Protein AF-A0A7S1YZ79-F1 (afdb_monomer_lite)

InterPro domains:
  IPR017978 GPCR family 3, C-terminal [PF00003] (19-121)

Structure (mmCIF, N/CA/C/O backbone):
data_AF-A0A7S1YZ79-F1
#
_entry.id   AF-A0A7S1YZ79-F1
#
loop_
_atom_site.group_PDB
_atom_site.id
_atom_site.type_symbol
_atom_site.label_atom_id
_atom_site.label_alt_id
_atom_site.label_comp_id
_atom_site.label_asym_id
_atom_site.label_entity_id
_atom_site.label_seq_id
_atom_site.pdbx_PDB_ins_code
_atom_site.Cartn_x
_atom_site.Cartn_y
_atom_site.Cartn_z
_atom_site.occupancy
_atom_site.B_iso_or_equiv
_atom_site.auth_seq_id
_atom_site.auth_comp_id
_atom_site.auth_asym_id
_atom_site.auth_atom_id
_atom_site.pdbx_PDB_model_num
ATOM 1 N N . PRO A 1 1 ? 21.426 -10.813 -6.434 1.00 71.94 1 PRO A N 1
ATOM 2 C CA . PRO A 1 1 ? 21.503 -9.442 -5.866 1.00 71.94 1 PRO A CA 1
ATOM 3 C C . PRO A 1 1 ? 20.910 -8.446 -6.867 1.00 71.94 1 PRO A C 1
ATOM 5 O O . PRO A 1 1 ? 21.075 -8.655 -8.068 1.00 71.94 1 PRO A O 1
ATOM 8 N N . LEU A 1 2 ? 20.208 -7.412 -6.395 1.00 80.56 2 LEU A N 1
ATOM 9 C CA . LEU A 1 2 ? 19.735 -6.322 -7.253 1.00 80.56 2 LEU A CA 1
ATOM 10 C C . LEU A 1 2 ? 20.949 -5.501 -7.705 1.00 80.56 2 LEU A C 1
ATOM 12 O O . LEU A 1 2 ? 21.778 -5.133 -6.874 1.00 80.56 2 LEU A O 1
ATOM 16 N N . ARG A 1 3 ? 21.083 -5.257 -9.010 1.00 85.69 3 ARG A N 1
ATOM 17 C CA . ARG A 1 3 ? 22.146 -4.415 -9.571 1.00 85.69 3 ARG A CA 1
ATOM 18 C C . ARG A 1 3 ? 21.520 -3.204 -10.243 1.00 85.69 3 ARG A C 1
ATOM 20 O O . ARG A 1 3 ? 20.495 -3.330 -10.912 1.00 85.69 3 ARG A O 1
ATOM 27 N N . TYR A 1 4 ? 22.139 -2.043 -10.056 1.00 86.56 4 TYR A N 1
ATOM 28 C CA . TYR A 1 4 ? 21.768 -0.844 -10.796 1.00 86.56 4 TYR A CA 1
ATOM 29 C C . TYR A 1 4 ? 22.039 -1.071 -12.290 1.00 86.56 4 TYR A C 1
ATOM 31 O O . TYR A 1 4 ? 23.155 -1.422 -12.674 1.00 86.56 4 TYR A O 1
ATOM 39 N N . LYS A 1 5 ? 21.011 -0.896 -13.118 1.00 86.62 5 LYS A N 1
ATOM 40 C CA . LYS A 1 5 ? 21.067 -0.925 -14.579 1.00 86.62 5 LYS A CA 1
ATOM 41 C C . LYS A 1 5 ? 20.407 0.344 -15.110 1.00 86.62 5 LYS A C 1
ATOM 43 O O . LYS A 1 5 ? 19.298 0.694 -14.707 1.00 86.62 5 LYS A O 1
ATOM 48 N N . ARG A 1 6 ? 21.099 1.036 -16.013 1.00 85.12 6 ARG A N 1
ATOM 49 C CA . ARG A 1 6 ? 20.554 2.186 -16.737 1.00 85.12 6 ARG A CA 1
ATOM 50 C C . ARG A 1 6 ? 19.817 1.680 -17.974 1.00 85.12 6 ARG A C 1
ATOM 52 O O . ARG A 1 6 ? 20.385 0.904 -18.739 1.00 85.12 6 ARG A O 1
ATOM 59 N N . VAL A 1 7 ? 18.574 2.109 -18.150 1.00 85.12 7 VAL A N 1
ATOM 60 C CA . VAL A 1 7 ? 17.737 1.795 -19.311 1.00 85.12 7 VAL A CA 1
ATOM 61 C C . VAL A 1 7 ? 17.461 3.099 -20.046 1.00 85.12 7 VAL A C 1
ATOM 63 O O . VAL A 1 7 ? 17.002 4.065 -19.440 1.00 85.12 7 VAL A O 1
ATOM 66 N N . TYR A 1 8 ? 17.792 3.147 -21.332 1.00 84.50 8 TYR A N 1
ATOM 67 C CA . TYR A 1 8 ? 17.545 4.311 -22.179 1.00 84.50 8 TYR A CA 1
ATOM 68 C C . TYR A 1 8 ? 16.116 4.254 -22.719 1.00 84.50 8 TYR A C 1
ATOM 70 O O . TYR A 1 8 ? 15.673 3.193 -23.163 1.00 84.50 8 TYR A O 1
ATOM 78 N N . LEU A 1 9 ? 15.388 5.368 -22.637 1.00 82.06 9 LEU A N 1
ATOM 79 C CA . LEU A 1 9 ? 14.045 5.470 -23.206 1.00 82.06 9 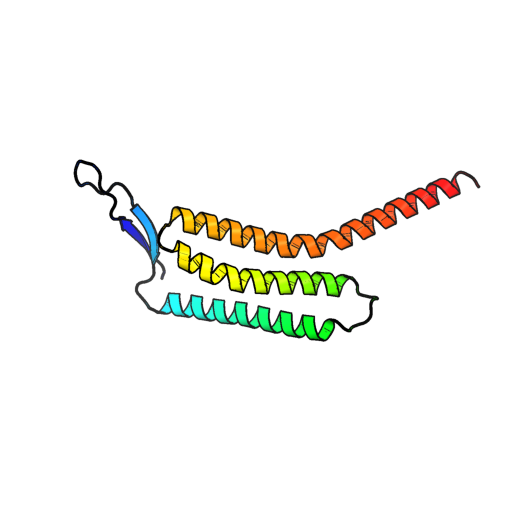LEU A CA 1
ATOM 80 C C . LEU A 1 9 ? 14.149 5.727 -24.712 1.00 82.06 9 LEU A C 1
ATOM 82 O O . LEU A 1 9 ? 15.144 6.264 -25.196 1.00 82.06 9 LEU A O 1
ATOM 86 N N . SER A 1 10 ? 13.108 5.364 -25.460 1.00 78.19 10 SER A N 1
ATOM 87 C CA . SER A 1 10 ? 12.997 5.609 -26.903 1.00 78.19 10 SER A CA 1
ATOM 88 C C . SER A 1 10 ? 12.650 7.073 -27.216 1.00 78.19 10 SER A C 1
ATOM 90 O O . SER A 1 10 ? 11.725 7.343 -27.977 1.00 78.19 10 SER A O 1
ATOM 92 N N . SER A 1 11 ? 13.354 8.007 -26.579 1.00 78.06 11 SER A N 1
ATOM 93 C CA . SER A 1 11 ? 13.241 9.447 -26.798 1.00 78.06 11 SER A CA 1
ATOM 94 C C . SER A 1 11 ? 14.539 9.925 -27.443 1.00 78.06 11 SER A C 1
ATOM 96 O O . SER A 1 11 ? 15.619 9.778 -26.858 1.00 78.06 11 SER A O 1
ATOM 98 N N . PHE A 1 12 ? 14.431 10.424 -28.674 1.00 85.44 12 PHE A N 1
ATOM 99 C CA . PHE A 1 12 ? 15.554 10.852 -29.504 1.00 85.44 12 PHE A CA 1
ATOM 100 C C . PHE A 1 12 ? 15.452 12.351 -29.796 1.00 85.44 12 PHE A C 1
ATOM 102 O O . PHE A 1 12 ? 14.351 12.867 -29.988 1.00 85.44 12 PHE A O 1
ATOM 109 N N . ASP A 1 13 ? 16.588 13.046 -29.821 1.00 86.88 13 ASP A N 1
ATOM 110 C CA . ASP A 1 13 ? 16.652 14.425 -30.314 1.00 86.88 13 ASP A CA 1
ATOM 111 C C . ASP A 1 13 ? 16.648 14.494 -31.853 1.00 86.88 13 ASP A C 1
ATOM 113 O O . ASP A 1 13 ? 16.681 13.477 -32.546 1.00 86.88 13 ASP A O 1
ATOM 117 N N . GLU A 1 14 ? 16.650 15.716 -32.396 1.00 88.50 14 GLU A N 1
ATOM 118 C CA . GLU A 1 14 ? 16.759 15.991 -33.840 1.00 88.50 14 GLU A CA 1
ATOM 119 C C . GLU A 1 14 ? 18.033 15.407 -34.488 1.00 88.50 14 GLU A C 1
ATOM 121 O O . GLU A 1 14 ? 18.129 15.339 -35.711 1.00 88.50 14 GLU A O 1
ATOM 126 N N . PHE A 1 15 ? 19.005 14.970 -33.682 1.00 88.94 15 PHE A N 1
ATOM 127 C CA . PHE A 1 15 ? 20.269 14.374 -34.109 1.00 88.94 15 PHE A CA 1
ATOM 128 C C . PHE A 1 15 ? 20.323 12.853 -33.858 1.00 88.94 15 PHE A C 1
ATOM 130 O O . PHE A 1 15 ? 21.414 12.283 -33.853 1.00 88.94 15 PHE A O 1
ATOM 137 N N . GLU A 1 16 ? 19.176 12.200 -33.625 1.00 83.81 16 GLU A N 1
ATOM 138 C CA . GLU A 1 16 ? 19.036 10.760 -33.333 1.00 83.81 16 GLU A CA 1
ATOM 139 C C . GLU A 1 16 ? 19.808 10.271 -32.090 1.00 83.81 16 GLU A C 1
ATOM 141 O O . GLU A 1 16 ? 20.122 9.086 -31.941 1.00 83.81 16 GLU A O 1
ATOM 146 N N . ARG A 1 17 ? 20.100 11.158 -31.137 1.00 82.69 17 ARG A N 1
ATOM 147 C CA . ARG A 1 17 ? 20.754 10.804 -29.871 1.00 82.69 17 ARG A CA 1
ATOM 148 C C . ARG A 1 17 ? 19.711 10.569 -28.790 1.00 82.69 17 ARG A C 1
ATOM 150 O O . ARG A 1 17 ? 18.721 11.287 -28.692 1.00 82.69 17 ARG A O 1
ATOM 157 N N . GLN A 1 18 ? 19.963 9.586 -27.932 1.00 81.62 18 GLN A N 1
ATOM 158 C CA . GLN A 1 18 ? 19.090 9.289 -26.797 1.00 81.62 18 GLN A CA 1
ATOM 159 C C . GLN A 1 18 ? 19.190 10.392 -25.738 1.00 81.62 18 GLN A C 1
ATOM 161 O O . GLN A 1 18 ? 20.262 10.610 -25.170 1.00 81.62 18 GLN A O 1
ATOM 166 N N . VAL A 1 19 ? 18.075 11.066 -25.455 1.00 85.12 19 VAL A N 1
ATOM 167 C CA . VAL A 1 19 ? 18.023 12.190 -24.501 1.00 85.12 19 VAL A CA 1
ATOM 168 C C . VAL A 1 19 ? 17.617 11.774 -23.090 1.00 85.12 19 VAL A C 1
ATOM 170 O O . VAL A 1 19 ? 17.967 12.449 -22.122 1.00 85.12 19 VAL A O 1
ATOM 173 N N . GLU A 1 20 ? 16.927 10.641 -22.945 1.00 82.31 20 GLU A N 1
ATOM 174 C CA . GLU A 1 20 ? 16.373 10.203 -21.665 1.00 82.31 20 GLU A CA 1
ATOM 175 C C . GLU A 1 20 ? 16.864 8.814 -21.257 1.00 82.31 20 GLU A C 1
ATOM 177 O O . GLU A 1 20 ? 16.912 7.860 -22.038 1.00 82.31 20 GLU A O 1
ATOM 182 N N . SER A 1 21 ? 17.216 8.688 -19.978 1.00 85.81 21 SER A N 1
ATOM 183 C CA . SER A 1 21 ? 17.592 7.414 -19.371 1.00 85.81 21 SER A CA 1
ATOM 184 C C . SER A 1 21 ? 17.057 7.325 -17.949 1.00 85.81 21 SER A C 1
ATOM 186 O O . SER A 1 21 ? 17.105 8.298 -17.198 1.00 85.81 21 SER A O 1
ATOM 188 N N . ILE A 1 22 ? 16.589 6.141 -17.566 1.00 86.00 22 ILE A N 1
ATOM 189 C CA . ILE A 1 22 ? 16.150 5.831 -16.206 1.00 86.00 22 ILE A CA 1
ATOM 190 C C . ILE A 1 22 ? 17.110 4.846 -15.546 1.00 86.00 22 ILE A C 1
ATOM 192 O O . ILE A 1 22 ? 17.704 3.980 -16.189 1.00 86.00 22 ILE A O 1
ATOM 196 N N . GLY A 1 23 ? 17.272 4.984 -14.233 1.00 86.38 23 GLY A N 1
ATOM 197 C CA . GLY A 1 23 ? 18.024 4.045 -13.409 1.00 86.38 23 GLY A CA 1
ATOM 198 C C . GLY A 1 23 ? 17.087 3.059 -12.723 1.00 86.38 23 GLY A C 1
ATOM 199 O O . GLY A 1 23 ? 16.199 3.476 -11.985 1.00 86.38 23 GLY A O 1
ATOM 200 N N . LEU A 1 24 ? 17.293 1.761 -12.933 1.00 85.81 24 LEU A N 1
ATOM 201 C CA . LEU A 1 24 ? 16.494 0.699 -12.326 1.00 85.81 24 LEU A CA 1
ATOM 202 C C . LEU A 1 24 ? 17.397 -0.268 -11.559 1.00 85.81 24 LEU A C 1
ATOM 204 O O . LEU A 1 24 ? 18.463 -0.657 -12.028 1.00 85.81 24 LEU A O 1
ATOM 208 N N . CYS A 1 25 ? 16.958 -0.704 -10.381 1.00 86.19 25 CYS A N 1
ATOM 209 C CA . CYS A 1 25 ? 17.591 -1.813 -9.673 1.00 86.19 25 CYS A CA 1
ATOM 210 C C . CYS A 1 25 ? 16.910 -3.111 -10.103 1.00 86.19 25 CYS A C 1
ATOM 212 O O . CYS A 1 25 ? 15.807 -3.411 -9.651 1.00 86.19 25 CYS A O 1
ATOM 214 N N . GLN A 1 26 ? 17.556 -3.879 -10.980 1.00 81.69 26 GLN A N 1
ATOM 215 C CA . GLN A 1 26 ? 16.986 -5.102 -11.542 1.00 81.69 26 GLN A CA 1
ATOM 216 C C . GLN A 1 26 ? 17.855 -6.312 -11.184 1.00 81.69 26 GLN A C 1
ATOM 218 O O . GLN A 1 26 ? 19.083 -6.231 -11.107 1.00 81.69 26 GLN A O 1
ATOM 223 N N . GLY A 1 27 ? 17.204 -7.437 -10.899 1.00 79.12 27 GLY A N 1
ATOM 224 C CA . GLY A 1 27 ? 17.857 -8.730 -10.733 1.00 79.12 27 GLY A CA 1
ATOM 225 C C . GLY A 1 27 ? 17.563 -9.596 -11.949 1.00 79.12 27 GLY A C 1
ATOM 226 O O . GLY A 1 27 ? 16.426 -9.627 -12.409 1.00 79.12 27 GLY A O 1
ATOM 227 N N . ASP A 1 28 ? 18.576 -10.296 -12.452 1.00 77.69 28 ASP A N 1
ATOM 228 C CA . ASP A 1 28 ? 18.446 -11.136 -13.652 1.00 77.69 28 ASP A CA 1
ATOM 229 C C . ASP A 1 28 ? 17.698 -12.456 -13.386 1.00 77.69 28 ASP A C 1
ATOM 231 O O . ASP A 1 28 ? 17.306 -13.156 -14.314 1.00 77.69 28 ASP A O 1
ATOM 235 N N . SER A 1 29 ? 17.462 -12.797 -12.116 1.00 82.25 29 SER A N 1
ATOM 236 C CA . SER A 1 29 ? 16.749 -14.008 -11.710 1.00 82.25 29 SER A CA 1
ATOM 237 C C . SER A 1 29 ? 15.264 -13.756 -11.428 1.00 82.25 29 SER A C 1
ATOM 239 O O . SER A 1 29 ? 14.835 -12.639 -11.155 1.00 82.25 29 SER A O 1
ATOM 241 N N . TRP A 1 30 ? 14.460 -14.823 -11.443 1.00 84.25 30 TRP A N 1
ATOM 242 C CA . TRP A 1 30 ? 13.046 -14.812 -11.034 1.00 84.25 30 TRP A CA 1
ATOM 243 C C . TRP A 1 30 ? 12.857 -14.641 -9.515 1.00 84.25 30 TRP A C 1
ATOM 245 O O . TRP A 1 30 ? 11.785 -14.254 -9.052 1.00 84.25 30 TRP A O 1
ATOM 255 N N . VAL A 1 31 ? 13.921 -14.871 -8.741 1.00 86.56 31 VAL A N 1
ATOM 256 C CA . VAL A 1 31 ? 13.934 -14.843 -7.273 1.00 86.56 31 VAL A CA 1
ATOM 257 C C . VAL A 1 31 ? 13.405 -13.523 -6.683 1.00 86.56 31 VAL A C 1
ATOM 259 O O . VAL A 1 31 ? 12.523 -13.589 -5.830 1.00 86.56 31 VAL A O 1
ATOM 262 N N . PRO A 1 32 ? 13.829 -12.319 -7.123 1.00 85.31 32 PRO A N 1
ATOM 263 C CA . PRO A 1 32 ? 13.321 -11.060 -6.577 1.00 85.31 32 PRO A CA 1
ATOM 264 C C . PRO A 1 32 ? 11.816 -10.886 -6.805 1.00 85.31 32 PRO A C 1
ATOM 266 O O . PRO A 1 32 ? 11.128 -10.352 -5.940 1.00 85.31 32 PRO A O 1
ATOM 269 N N . ARG A 1 33 ? 11.287 -11.371 -7.938 1.00 86.12 33 ARG A N 1
ATOM 270 C CA . ARG A 1 33 ? 9.844 -11.318 -8.223 1.00 86.12 33 ARG A CA 1
ATOM 271 C C . ARG A 1 33 ? 9.067 -12.231 -7.280 1.00 86.12 33 ARG A C 1
ATOM 273 O O . ARG A 1 33 ? 8.024 -11.826 -6.783 1.00 86.12 33 ARG A O 1
ATOM 280 N N . LEU A 1 34 ? 9.602 -13.418 -6.987 1.00 90.81 34 LEU A N 1
ATOM 281 C CA . LEU A 1 34 ? 9.012 -14.342 -6.020 1.00 90.81 34 LEU A CA 1
ATOM 282 C C . LEU A 1 34 ? 8.963 -13.738 -4.610 1.00 90.81 34 LEU A C 1
ATOM 284 O O . LEU A 1 34 ? 7.933 -13.807 -3.950 1.00 90.81 34 LEU A O 1
ATOM 2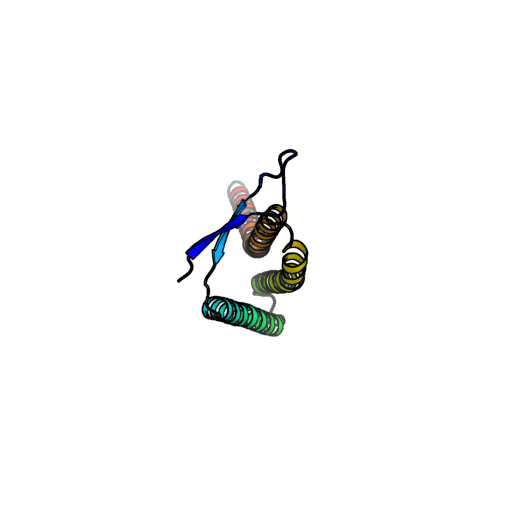88 N N . PHE A 1 35 ? 10.053 -13.106 -4.163 1.00 89.88 35 PHE A N 1
ATOM 289 C CA . PHE A 1 35 ? 10.097 -12.429 -2.864 1.00 89.88 35 PHE A CA 1
ATOM 290 C C . PHE A 1 35 ? 9.058 -11.310 -2.766 1.00 89.88 35 PHE A C 1
ATOM 292 O O . PHE A 1 35 ? 8.339 -11.233 -1.773 1.00 89.88 35 PHE A O 1
ATOM 299 N N . VAL A 1 36 ? 8.940 -10.475 -3.803 1.00 89.44 36 VAL A N 1
ATOM 300 C CA . VAL A 1 36 ? 7.914 -9.422 -3.853 1.00 89.44 36 VAL A CA 1
ATOM 301 C C . VAL A 1 36 ? 6.508 -10.025 -3.839 1.00 89.44 36 VAL A C 1
ATOM 303 O O . VAL A 1 36 ? 5.655 -9.534 -3.107 1.00 89.44 36 VAL A O 1
ATOM 306 N N . ALA A 1 37 ? 6.270 -11.108 -4.583 1.00 91.81 37 ALA A N 1
ATOM 307 C CA . ALA A 1 37 ? 4.978 -11.790 -4.603 1.00 91.81 37 ALA A CA 1
ATOM 308 C C . ALA A 1 37 ? 4.610 -12.396 -3.236 1.00 91.81 37 ALA A C 1
ATOM 310 O O . ALA A 1 37 ? 3.474 -12.251 -2.796 1.00 91.81 37 ALA A O 1
ATOM 311 N N . LEU A 1 38 ? 5.563 -13.021 -2.537 1.00 94.75 38 LEU A N 1
ATOM 312 C CA . LEU A 1 38 ? 5.353 -13.568 -1.193 1.00 94.75 38 LEU A CA 1
ATOM 313 C C . LEU A 1 38 ? 5.091 -12.467 -0.161 1.00 94.75 38 LEU A C 1
ATOM 315 O O . LEU A 1 38 ? 4.165 -12.586 0.637 1.00 94.75 38 LEU A O 1
ATOM 319 N N . LEU A 1 39 ? 5.865 -11.379 -0.197 1.00 93.19 39 LEU A N 1
ATOM 320 C CA . LEU A 1 39 ? 5.643 -10.225 0.676 1.00 93.19 39 LEU A CA 1
ATOM 321 C C . LEU A 1 39 ? 4.268 -9.600 0.438 1.00 93.19 39 LEU A C 1
ATOM 323 O O . LEU A 1 39 ? 3.556 -9.309 1.397 1.00 93.19 39 LEU A O 1
ATOM 327 N N . ALA A 1 40 ? 3.876 -9.444 -0.828 1.00 91.00 40 ALA A N 1
ATOM 328 C CA . ALA A 1 40 ? 2.544 -8.982 -1.180 1.00 91.00 40 ALA A CA 1
ATOM 329 C C . ALA A 1 40 ? 1.477 -9.945 -0.642 1.00 91.00 40 ALA A C 1
ATOM 331 O O . ALA A 1 40 ? 0.563 -9.501 0.039 1.00 91.00 40 ALA A O 1
ATOM 332 N N . ALA A 1 41 ? 1.618 -11.256 -0.851 1.00 94.12 41 ALA A N 1
ATOM 333 C CA . ALA A 1 41 ? 0.661 -12.244 -0.354 1.00 94.12 41 ALA A CA 1
ATOM 334 C C . ALA A 1 41 ? 0.487 -12.183 1.173 1.00 94.12 41 ALA A C 1
ATOM 336 O O . ALA A 1 41 ? -0.640 -12.234 1.661 1.00 94.12 41 ALA A O 1
ATOM 337 N N . ILE A 1 42 ? 1.578 -12.013 1.926 1.00 95.62 42 ILE A N 1
ATOM 338 C CA . ILE A 1 42 ? 1.530 -11.864 3.387 1.00 95.62 42 ILE A CA 1
ATOM 339 C C . ILE A 1 42 ? 0.827 -10.560 3.783 1.00 95.62 42 ILE A C 1
ATOM 341 O O . ILE A 1 42 ? -0.024 -10.581 4.668 1.00 95.62 42 ILE A O 1
ATOM 345 N N . ALA A 1 43 ? 1.146 -9.440 3.128 1.00 91.50 43 ALA A N 1
ATOM 346 C CA . ALA A 1 43 ? 0.533 -8.143 3.419 1.00 91.50 43 ALA A CA 1
ATOM 347 C C . ALA A 1 43 ? -0.970 -8.112 3.088 1.00 91.50 43 ALA A C 1
ATOM 349 O O . ALA A 1 43 ? -1.770 -7.593 3.861 1.00 91.50 43 ALA A O 1
ATOM 350 N N . VAL A 1 44 ? -1.372 -8.708 1.963 1.00 90.81 44 VAL A N 1
ATOM 351 C CA . VAL A 1 44 ? -2.787 -8.844 1.594 1.00 90.81 44 VAL A CA 1
ATOM 352 C C . VAL A 1 44 ? -3.498 -9.791 2.557 1.00 90.81 44 VAL A C 1
ATOM 354 O O . VAL A 1 44 ? -4.582 -9.480 3.046 1.00 90.81 44 VAL A O 1
ATOM 357 N N . GLY A 1 45 ? -2.881 -10.932 2.868 1.00 93.88 45 GLY A N 1
ATOM 358 C CA . GLY A 1 45 ? -3.439 -11.913 3.793 1.00 93.88 45 GLY A CA 1
ATOM 359 C C . GLY A 1 45 ? -3.675 -11.327 5.184 1.00 93.88 45 GLY A C 1
ATOM 360 O O . GLY A 1 45 ? -4.759 -11.498 5.743 1.00 93.88 45 GLY A O 1
ATOM 361 N N . SER A 1 46 ? -2.708 -10.582 5.724 1.00 92.81 46 SER A N 1
ATOM 362 C CA . SER A 1 46 ? -2.854 -9.927 7.026 1.00 92.81 46 SER A CA 1
ATOM 363 C C . SER A 1 46 ? -3.959 -8.870 7.014 1.00 92.81 46 SER A C 1
ATOM 365 O O . SER A 1 46 ? -4.750 -8.815 7.956 1.00 92.81 46 SER A O 1
ATOM 367 N N . LEU A 1 47 ? -4.086 -8.097 5.932 1.00 90.50 47 LEU A N 1
ATOM 368 C CA . LEU A 1 47 ? -5.137 -7.093 5.786 1.00 90.50 47 LEU A CA 1
ATOM 369 C C . LEU A 1 47 ? -6.538 -7.719 5.713 1.00 90.50 47 LEU A C 1
ATOM 371 O O . LEU A 1 47 ? -7.473 -7.217 6.339 1.00 90.50 47 LEU A O 1
ATOM 375 N N . VAL A 1 48 ? -6.694 -8.835 4.995 1.00 92.50 48 VAL A N 1
ATOM 376 C CA . VAL A 1 48 ? -7.965 -9.574 4.924 1.00 92.50 48 VAL A CA 1
ATOM 377 C C . VAL A 1 48 ? -8.331 -10.148 6.291 1.00 92.50 48 VAL A C 1
ATOM 379 O O . VAL A 1 48 ? -9.465 -9.988 6.739 1.00 92.50 48 VAL A O 1
ATOM 382 N N . ILE A 1 49 ? -7.372 -10.762 6.990 1.00 93.19 49 ILE A N 1
ATOM 383 C CA . ILE A 1 49 ? -7.594 -11.285 8.344 1.00 93.19 49 ILE A CA 1
ATOM 384 C C . ILE A 1 49 ? -7.999 -10.152 9.296 1.00 93.19 49 ILE A C 1
ATOM 386 O O . ILE A 1 49 ? -8.953 -10.317 10.057 1.00 93.19 49 ILE A O 1
ATOM 390 N N . ALA A 1 50 ? -7.332 -8.996 9.226 1.00 89.81 50 ALA A N 1
ATOM 391 C CA . ALA A 1 50 ? -7.668 -7.824 10.030 1.00 89.81 50 ALA A CA 1
ATOM 392 C C . ALA A 1 50 ? -9.097 -7.332 9.754 1.00 89.81 50 ALA A C 1
ATOM 394 O O . ALA A 1 50 ? -9.845 -7.078 10.694 1.00 89.81 50 ALA A O 1
ATOM 395 N N . ASN A 1 51 ? -9.518 -7.279 8.487 1.00 88.75 51 ASN A N 1
ATOM 396 C CA . ASN A 1 51 ? -10.889 -6.919 8.116 1.00 88.75 51 ASN A CA 1
ATOM 397 C C . ASN A 1 51 ? -11.921 -7.924 8.650 1.00 88.75 51 ASN A C 1
ATOM 399 O O . ASN A 1 51 ? -12.961 -7.523 9.168 1.00 88.75 51 ASN A O 1
ATOM 403 N N . VAL A 1 52 ? -11.633 -9.229 8.585 1.00 90.19 52 VAL A N 1
ATOM 404 C CA . VAL A 1 52 ? -12.517 -10.271 9.136 1.00 90.19 52 VAL A CA 1
ATOM 405 C C . VAL A 1 52 ? -12.647 -10.138 10.653 1.00 90.19 52 VAL A C 1
ATOM 407 O O . VAL A 1 52 ? -13.751 -10.254 11.188 1.00 90.19 52 VAL A O 1
ATOM 410 N N . GLN A 1 53 ? -11.542 -9.889 11.358 1.00 88.50 53 GLN A N 1
ATOM 411 C CA . GLN A 1 53 ? -11.562 -9.663 12.805 1.00 88.50 53 GLN A CA 1
ATOM 412 C C . GLN A 1 53 ? -12.336 -8.390 13.156 1.00 88.50 53 GLN A C 1
ATOM 414 O O . GLN A 1 53 ? -13.195 -8.423 14.036 1.00 88.50 53 GLN A O 1
ATOM 419 N N . ALA A 1 54 ? -12.107 -7.304 12.416 1.00 85.25 54 ALA A N 1
ATOM 420 C CA . ALA A 1 54 ? -12.807 -6.042 12.608 1.00 85.25 54 ALA A CA 1
ATOM 421 C C . ALA A 1 54 ? -14.318 -6.174 12.329 1.00 85.25 54 ALA A C 1
ATOM 423 O O . ALA A 1 54 ? -15.130 -5.614 13.061 1.00 85.25 54 ALA A O 1
ATOM 424 N N . TYR A 1 55 ? -14.720 -6.979 11.337 1.00 83.81 55 TYR A N 1
ATOM 425 C CA . TYR A 1 55 ? -16.130 -7.268 11.062 1.00 83.81 55 TYR A CA 1
ATOM 426 C C . TYR A 1 55 ? -16.791 -8.072 12.190 1.00 83.81 55 TYR A C 1
ATOM 428 O O . TYR A 1 55 ? -17.896 -7.743 12.616 1.00 83.81 55 TYR A O 1
ATOM 436 N N . LYS A 1 56 ? -16.112 -9.098 12.721 1.00 85.00 56 LYS A N 1
ATOM 437 C CA . LYS A 1 56 ? -16.613 -9.876 13.869 1.00 85.00 56 LYS A CA 1
ATOM 438 C C . LYS A 1 56 ? -16.723 -9.028 15.139 1.00 85.00 56 LYS A C 1
ATOM 440 O O . LYS A 1 56 ? -17.674 -9.193 15.895 1.00 85.00 56 LYS A O 1
ATOM 445 N N . GLY A 1 57 ? -15.779 -8.110 15.350 1.00 78.69 57 GLY A N 1
ATOM 446 C CA . GLY A 1 57 ? -15.752 -7.191 16.490 1.00 78.69 57 GLY A CA 1
ATOM 447 C C . GLY A 1 57 ? -16.759 -6.039 16.418 1.00 78.69 57 GLY A C 1
ATOM 448 O O . GLY A 1 57 ? -16.936 -5.340 17.409 1.00 78.69 57 GLY A O 1
ATOM 449 N N . ARG A 1 58 ? -17.459 -5.845 15.288 1.00 73.00 58 ARG A N 1
ATOM 450 C CA . ARG A 1 58 ? -18.397 -4.725 15.081 1.00 73.00 58 ARG A CA 1
ATOM 451 C C . ARG A 1 58 ? -19.559 -4.686 16.079 1.00 73.00 58 ARG A C 1
ATOM 453 O O . ARG A 1 58 ? -20.091 -3.611 16.337 1.00 73.00 58 ARG A O 1
ATOM 460 N N . ASN A 1 59 ? -19.967 -5.843 16.597 1.00 69.81 59 ASN A N 1
ATOM 461 C CA . ASN A 1 59 ? -21.105 -5.968 17.511 1.00 69.81 59 ASN A CA 1
ATOM 462 C C . ASN A 1 59 ? -20.700 -5.986 18.994 1.00 69.81 59 ASN A C 1
ATOM 464 O O . ASN A 1 59 ? -21.563 -6.204 19.837 1.00 69.81 59 ASN A O 1
ATOM 468 N N . VAL A 1 60 ? -19.416 -5.796 19.317 1.00 71.81 60 VAL A N 1
ATOM 469 C CA . VAL A 1 60 ? -18.976 -5.632 20.710 1.00 71.81 60 VAL A CA 1
ATOM 470 C C . VAL A 1 60 ? -19.458 -4.273 21.225 1.00 71.81 60 VAL A C 1
ATOM 472 O O . VAL A 1 60 ? -19.448 -3.287 20.487 1.00 71.81 60 VAL A O 1
ATOM 475 N N . ASP A 1 61 ? -19.937 -4.254 22.469 1.00 57.84 61 ASP A N 1
ATOM 476 C CA . ASP A 1 61 ? -20.670 -3.145 23.080 1.00 57.84 61 ASP A CA 1
ATOM 477 C C . ASP A 1 61 ? -19.982 -1.770 22.977 1.00 57.84 61 ASP A C 1
ATOM 479 O O . ASP A 1 61 ? -18.758 -1.625 22.964 1.00 57.84 61 ASP A O 1
ATOM 483 N N . LYS A 1 62 ? -20.834 -0.737 22.931 1.00 54.53 62 LYS A N 1
ATOM 484 C CA . LYS A 1 62 ? -20.544 0.684 22.652 1.00 54.53 62 LYS A CA 1
ATOM 485 C C . LYS A 1 62 ? -19.556 1.373 23.606 1.00 54.53 62 LYS A C 1
ATOM 487 O O . LYS A 1 62 ? -19.182 2.511 23.327 1.00 54.53 62 LYS A O 1
ATOM 492 N N . ASP A 1 63 ? -19.110 0.708 24.669 1.00 58.28 63 ASP A N 1
ATOM 493 C CA . ASP A 1 63 ? -18.104 1.242 25.596 1.00 58.28 63 ASP A CA 1
ATOM 494 C C . ASP A 1 63 ? -16.714 1.383 24.944 1.00 58.28 63 ASP A C 1
ATOM 496 O O . ASP A 1 63 ? -15.885 2.152 25.424 1.00 58.28 63 ASP A O 1
ATOM 500 N N . TYR A 1 64 ? -16.477 0.737 23.792 1.00 61.75 64 TYR A N 1
ATOM 501 C CA . TYR A 1 64 ? -15.258 0.891 22.988 1.00 61.75 64 TYR A CA 1
ATOM 502 C C . TYR A 1 64 ? -15.524 1.585 21.641 1.00 61.75 64 TYR A C 1
ATOM 504 O O . TYR A 1 64 ? -15.293 1.012 20.573 1.00 61.75 64 TYR A O 1
ATOM 512 N N . SER A 1 65 ? -15.967 2.850 21.674 1.00 59.94 65 SER A N 1
ATOM 513 C CA . SER A 1 65 ? -16.097 3.741 20.494 1.00 59.94 65 SER A CA 1
ATOM 514 C C . SER A 1 65 ? -14.840 3.760 19.593 1.00 59.94 65 SER A C 1
ATOM 516 O O . SER A 1 65 ? -14.925 3.942 18.372 1.00 59.94 65 SER A O 1
ATOM 518 N N . GLU A 1 66 ? -13.665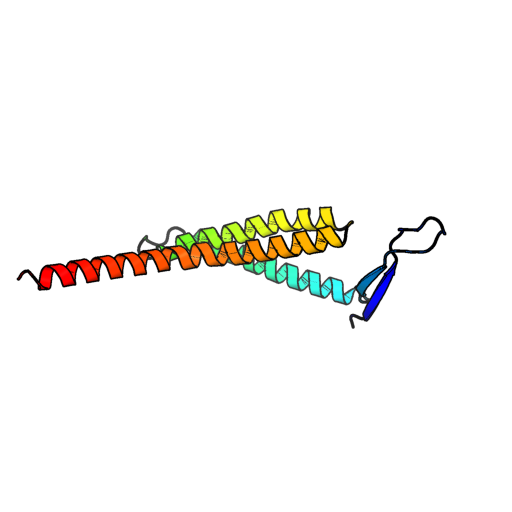 3.474 20.163 1.00 68.81 66 GLU A N 1
ATOM 519 C CA . GLU A 1 66 ? -12.393 3.324 19.445 1.00 68.81 66 GLU A CA 1
ATOM 520 C C . GLU A 1 66 ? -12.421 2.211 18.377 1.00 68.81 66 GLU A C 1
ATOM 522 O O . GLU A 1 66 ? -11.859 2.374 17.292 1.00 68.81 66 GLU A O 1
ATOM 527 N N . SER A 1 67 ? -13.130 1.103 18.623 1.00 74.00 67 SER A N 1
ATOM 528 C CA . SER A 1 67 ? -13.148 -0.061 17.721 1.00 74.00 67 SER A CA 1
ATOM 529 C C . SER A 1 67 ? -13.821 0.243 16.380 1.00 74.00 67 SER A C 1
ATOM 531 O O . SER A 1 67 ? -13.421 -0.281 15.339 1.00 74.00 67 SER A O 1
ATOM 533 N N . HIS A 1 68 ? -14.810 1.142 16.375 1.00 79.62 68 HIS A N 1
ATOM 534 C CA . HIS A 1 68 ? -15.494 1.565 15.154 1.00 79.62 68 HIS A CA 1
ATOM 535 C C . HIS A 1 68 ? -14.579 2.392 14.238 1.00 79.62 68 HIS A C 1
ATOM 537 O O . HIS A 1 68 ? -14.587 2.217 13.021 1.00 79.62 68 HIS A O 1
ATOM 543 N N . HIS A 1 69 ? -13.737 3.247 14.820 1.00 81.50 69 HIS A N 1
ATOM 544 C CA . HIS A 1 69 ? -12.783 4.066 14.072 1.00 81.50 69 HIS A CA 1
ATOM 545 C C . HIS A 1 69 ? -11.673 3.207 13.456 1.00 81.50 69 HIS A C 1
ATOM 547 O O . HIS A 1 69 ? -11.276 3.426 12.311 1.00 81.50 69 HIS A O 1
ATOM 553 N N . ILE A 1 70 ? -11.233 2.174 14.180 1.00 84.38 70 ILE A N 1
ATOM 554 C CA . ILE A 1 70 ? -10.285 1.178 13.670 1.00 84.38 70 ILE A CA 1
ATOM 555 C C . ILE A 1 70 ? -10.908 0.380 12.518 1.00 84.38 70 ILE A C 1
ATOM 557 O O . ILE A 1 70 ? -10.252 0.180 11.498 1.00 84.38 70 ILE A O 1
ATOM 561 N N . PHE A 1 71 ? -12.177 -0.028 12.630 1.00 85.25 71 PHE A N 1
ATOM 562 C CA . PHE A 1 71 ? -12.885 -0.704 11.538 1.00 85.25 71 PHE A CA 1
ATOM 563 C C . PHE A 1 71 ? -12.920 0.155 10.265 1.00 85.25 71 PHE A C 1
ATOM 565 O O . PHE A 1 71 ? -12.587 -0.340 9.189 1.00 85.25 71 PHE A O 1
ATOM 572 N N . ILE A 1 72 ? -13.247 1.447 10.385 1.00 85.12 72 ILE A N 1
ATOM 573 C CA . ILE A 1 72 ? -13.248 2.382 9.249 1.00 85.12 72 ILE A CA 1
ATOM 574 C C . ILE A 1 72 ? -11.846 2.502 8.632 1.00 85.12 72 ILE A C 1
ATOM 576 O O . ILE A 1 72 ? -11.712 2.442 7.411 1.00 85.12 72 ILE A O 1
ATOM 580 N N . ALA A 1 73 ? -10.796 2.618 9.450 1.00 88.81 73 ALA A N 1
ATOM 581 C CA . ALA A 1 73 ? -9.417 2.711 8.967 1.00 88.81 73 ALA A CA 1
ATOM 582 C C . ALA A 1 73 ? -8.977 1.444 8.207 1.00 88.81 73 ALA A C 1
ATOM 584 O O . ALA A 1 73 ? -8.388 1.521 7.130 1.00 88.81 73 ALA A O 1
ATOM 585 N N . VAL A 1 74 ? -9.290 0.264 8.747 1.00 88.50 74 VAL A N 1
ATOM 586 C CA . VAL A 1 74 ? -8.936 -1.034 8.150 1.00 88.50 74 VAL A CA 1
ATOM 587 C C . VAL A 1 74 ? -9.729 -1.305 6.865 1.00 88.50 74 VAL A C 1
ATOM 589 O O . VAL A 1 74 ? -9.187 -1.886 5.919 1.00 88.50 74 VAL A O 1
ATOM 592 N N . PHE A 1 75 ? -10.971 -0.823 6.790 1.00 88.50 75 PHE A N 1
ATOM 593 C CA . PHE A 1 75 ? -11.780 -0.859 5.575 1.00 88.50 75 PHE A CA 1
ATOM 594 C C . PHE A 1 75 ? -11.227 0.078 4.491 1.00 88.50 75 PHE A C 1
ATOM 596 O O . PHE A 1 75 ? -11.054 -0.339 3.347 1.00 88.50 75 PHE A O 1
ATOM 603 N N . PHE A 1 76 ? -10.855 1.309 4.858 1.00 90.94 76 PHE A N 1
ATOM 604 C CA . PHE A 1 76 ? -10.214 2.260 3.944 1.00 90.94 76 PHE A CA 1
ATOM 605 C C . PHE A 1 76 ? -8.892 1.719 3.375 1.00 90.94 76 PHE A C 1
ATOM 607 O O . PHE A 1 76 ? -8.586 1.907 2.196 1.00 90.94 76 PHE A O 1
ATOM 614 N N . LEU A 1 77 ? -8.115 0.994 4.188 1.00 89.94 77 LEU A N 1
ATOM 615 C CA . LEU A 1 77 ? -6.897 0.325 3.729 1.00 89.94 77 LEU A CA 1
ATOM 616 C C . LEU A 1 77 ? -7.181 -0.748 2.674 1.00 89.94 77 LEU A C 1
ATOM 618 O O . LEU A 1 77 ? -6.436 -0.859 1.700 1.00 89.94 77 LEU A O 1
ATOM 622 N N . LEU A 1 78 ? -8.255 -1.521 2.849 1.00 90.25 78 LEU A N 1
ATOM 623 C CA . LEU A 1 78 ? -8.673 -2.535 1.884 1.00 90.25 78 LEU A CA 1
ATOM 624 C C . LEU A 1 78 ? -9.113 -1.890 0.567 1.00 90.25 78 LEU A C 1
ATOM 626 O O . LEU A 1 78 ? -8.656 -2.308 -0.495 1.00 90.25 78 LEU A O 1
ATOM 630 N N . GLU A 1 79 ? -9.931 -0.840 0.627 1.00 91.81 79 GLU A N 1
ATOM 631 C CA . GLU A 1 79 ? -10.356 -0.081 -0.553 1.00 91.81 79 GLU A CA 1
ATOM 632 C C . GLU A 1 79 ? -9.159 0.521 -1.304 1.00 91.81 79 GLU A C 1
ATOM 634 O O . GLU A 1 79 ? -9.006 0.321 -2.511 1.00 91.81 79 GLU A O 1
ATOM 639 N N . THR A 1 80 ? -8.253 1.185 -0.581 1.00 91.62 80 THR A N 1
ATOM 640 C CA . THR A 1 80 ? -7.052 1.795 -1.168 1.00 91.62 80 THR A CA 1
ATOM 641 C C . THR A 1 80 ? -6.150 0.746 -1.814 1.00 91.62 80 THR A C 1
ATOM 643 O O . THR A 1 80 ? -5.530 1.017 -2.838 1.00 91.62 80 THR A O 1
ATOM 646 N N . MET A 1 81 ? -6.086 -0.472 -1.271 1.00 88.88 81 MET A N 1
ATOM 647 C CA . MET A 1 81 ? -5.334 -1.566 -1.886 1.00 88.88 81 MET A CA 1
ATOM 648 C C . MET A 1 81 ? -6.003 -2.074 -3.174 1.00 88.88 81 MET A C 1
ATOM 650 O O . MET A 1 81 ? -5.316 -2.292 -4.175 1.00 88.88 81 MET A O 1
ATOM 654 N N . LEU A 1 82 ? -7.331 -2.233 -3.165 1.00 90.62 82 LEU A N 1
ATOM 655 C CA . LEU A 1 82 ? -8.102 -2.690 -4.325 1.00 90.62 82 LEU A CA 1
ATOM 656 C C . LEU A 1 82 ? -8.053 -1.694 -5.487 1.00 90.62 82 LEU A C 1
ATOM 658 O O . LEU A 1 82 ? -7.940 -2.117 -6.634 1.00 90.62 82 LEU A O 1
ATOM 662 N N . ILE A 1 83 ? -8.104 -0.390 -5.200 1.00 92.81 83 ILE A N 1
ATOM 663 C CA . ILE A 1 83 ? -8.028 0.675 -6.211 1.00 92.81 83 ILE A CA 1
ATOM 664 C C . ILE A 1 83 ? -6.569 0.998 -6.565 1.00 92.81 83 ILE A C 1
ATOM 666 O O . ILE A 1 83 ? -6.243 1.249 -7.723 1.00 92.81 83 ILE A O 1
ATOM 670 N N . GLY A 1 84 ? -5.653 0.952 -5.599 1.00 89.12 84 GLY A N 1
ATOM 671 C CA . GLY A 1 84 ? -4.246 1.290 -5.808 1.00 89.12 84 GLY A CA 1
ATOM 672 C C . GLY A 1 84 ? -3.528 0.336 -6.762 1.00 89.12 84 GLY A C 1
ATOM 673 O O . GLY A 1 84 ? -2.691 0.774 -7.552 1.00 89.12 84 GLY A O 1
ATOM 674 N N . LEU A 1 85 ? -3.874 -0.956 -6.745 1.00 88.94 85 LEU A N 1
ATOM 675 C CA . LEU A 1 85 ? -3.268 -1.957 -7.626 1.00 88.94 85 LEU A CA 1
ATOM 676 C C . LEU A 1 85 ? -3.527 -1.704 -9.130 1.00 88.94 85 LEU A C 1
ATOM 678 O O . LEU A 1 85 ? -2.548 -1.621 -9.875 1.00 88.94 85 LEU A O 1
ATOM 682 N N . PRO A 1 86 ? -4.775 -1.550 -9.618 1.00 91.12 86 PRO A N 1
ATOM 683 C CA . PRO A 1 86 ? -5.028 -1.258 -11.029 1.00 91.12 86 PRO A CA 1
ATOM 684 C C . PRO A 1 86 ? -4.467 0.102 -11.453 1.00 91.12 86 PRO A C 1
ATOM 686 O O . PRO A 1 86 ? -3.960 0.224 -12.566 1.00 91.12 86 PRO A O 1
ATOM 689 N N . VAL A 1 87 ? -4.472 1.100 -10.564 1.00 92.38 87 VAL A N 1
ATOM 690 C CA . VAL A 1 87 ? -3.868 2.411 -10.843 1.00 92.38 87 VAL A CA 1
ATOM 691 C C . VAL A 1 87 ? -2.354 2.281 -11.064 1.00 92.38 87 VAL A C 1
ATOM 693 O O . VAL A 1 87 ? -1.814 2.857 -12.006 1.00 92.38 87 VAL A O 1
ATOM 696 N N . LEU A 1 88 ? -1.661 1.465 -10.263 1.00 88.88 88 LEU A N 1
ATOM 697 C CA . LEU A 1 88 ? -0.235 1.175 -10.459 1.00 88.88 88 LEU A CA 1
ATOM 698 C C . LEU A 1 88 ? 0.055 0.444 -11.776 1.00 88.88 88 LEU A C 1
ATOM 700 O O . LEU A 1 88 ? 1.103 0.678 -12.375 1.00 88.88 88 LEU A O 1
ATOM 704 N N . ILE A 1 89 ? -0.849 -0.434 -12.220 1.00 90.31 89 ILE A N 1
ATOM 705 C CA . ILE A 1 89 ? -0.723 -1.142 -13.502 1.00 90.31 89 ILE A CA 1
ATOM 706 C C . ILE A 1 89 ? -0.918 -0.165 -14.667 1.00 90.31 89 ILE A C 1
ATOM 708 O O . ILE A 1 89 ? -0.135 -0.189 -15.615 1.00 90.31 89 ILE A O 1
ATOM 712 N N . ALA A 1 90 ? -1.910 0.724 -14.579 1.00 90.94 90 ALA A N 1
ATOM 713 C CA . ALA A 1 90 ? -2.221 1.694 -15.628 1.00 90.94 90 ALA A CA 1
ATOM 714 C C . ALA A 1 90 ? -1.063 2.668 -15.904 1.00 90.94 90 ALA A C 1
ATOM 716 O O . ALA A 1 90 ? -0.832 3.050 -17.046 1.00 90.94 90 ALA A O 1
ATOM 717 N N . VAL A 1 91 ? -0.312 3.042 -14.866 1.00 91.44 91 VAL A N 1
ATOM 718 C CA . VAL A 1 91 ? 0.739 4.070 -14.945 1.00 91.44 91 VAL A CA 1
ATOM 719 C C . VAL A 1 91 ? 2.140 3.467 -15.146 1.00 91.44 91 VAL A C 1
ATOM 721 O O . VAL A 1 91 ? 3.141 4.174 -15.174 1.00 91.44 91 VAL A O 1
ATOM 724 N N . HIS A 1 92 ? 2.252 2.150 -15.343 1.00 83.94 92 HIS A N 1
ATOM 725 C CA . HIS A 1 92 ? 3.546 1.478 -15.520 1.00 83.94 92 HIS A CA 1
ATOM 726 C C . HIS A 1 92 ? 4.337 1.969 -16.758 1.00 83.94 92 HIS A C 1
ATOM 728 O O . HIS A 1 92 ? 5.549 1.770 -16.827 1.00 83.94 92 HIS A O 1
ATOM 734 N N . GLY A 1 93 ? 3.679 2.595 -17.741 1.00 82.75 93 GLY A N 1
ATOM 735 C CA . GLY A 1 93 ? 4.327 3.117 -18.951 1.00 82.75 93 GLY A CA 1
ATOM 736 C C . GLY A 1 93 ? 5.198 4.358 -18.725 1.00 82.75 93 GLY A C 1
ATOM 737 O O . GLY A 1 93 ? 6.218 4.502 -19.392 1.00 82.75 93 GLY A O 1
ATOM 738 N N . ASP A 1 94 ? 4.846 5.203 -17.750 1.00 84.94 94 ASP A N 1
ATOM 739 C CA . ASP A 1 94 ? 5.477 6.508 -17.543 1.00 84.94 94 ASP A CA 1
ATOM 740 C C . ASP A 1 94 ? 6.165 6.589 -16.171 1.00 84.94 94 ASP A C 1
ATOM 742 O O . ASP A 1 94 ? 5.491 6.634 -15.136 1.00 84.94 94 ASP A O 1
ATOM 746 N N . PRO A 1 95 ? 7.509 6.667 -16.106 1.00 83.75 95 PRO A N 1
ATOM 747 C CA . PRO A 1 95 ? 8.244 6.614 -14.840 1.00 83.75 95 PRO A CA 1
ATOM 748 C C . PRO A 1 95 ? 7.941 7.809 -13.924 1.00 83.75 95 PRO A C 1
ATOM 750 O O . PRO A 1 95 ? 7.847 7.647 -12.705 1.00 83.75 95 PRO A O 1
ATOM 753 N N . SER A 1 96 ? 7.743 8.998 -14.497 1.00 86.50 96 SER A N 1
ATOM 754 C CA . SER A 1 96 ? 7.407 10.216 -13.749 1.00 86.50 96 SER A CA 1
ATOM 755 C C . SER A 1 96 ? 6.034 10.107 -13.086 1.00 86.50 96 SER A C 1
ATOM 757 O O . SER A 1 96 ? 5.889 10.372 -11.890 1.00 86.50 96 SER A O 1
ATOM 759 N N . ALA A 1 97 ? 5.033 9.650 -13.841 1.00 89.19 97 ALA A N 1
ATOM 760 C CA . ALA A 1 97 ? 3.688 9.445 -13.322 1.00 89.19 97 ALA A CA 1
ATOM 761 C C . ALA A 1 97 ? 3.664 8.301 -12.292 1.00 89.19 97 ALA A C 1
ATOM 763 O O . ALA A 1 97 ? 3.007 8.412 -11.257 1.00 89.19 97 ALA A O 1
ATOM 764 N N . TYR A 1 98 ? 4.452 7.245 -12.511 1.00 89.25 98 TYR A N 1
ATOM 765 C CA . TYR A 1 98 ? 4.538 6.098 -11.609 1.00 89.25 98 TYR A CA 1
ATOM 766 C C . TYR A 1 98 ? 5.048 6.482 -10.215 1.00 89.25 98 TYR A C 1
ATOM 768 O O . TYR A 1 98 ? 4.502 6.038 -9.201 1.00 89.25 98 TYR A O 1
ATOM 776 N N . LEU A 1 99 ? 6.076 7.334 -10.144 1.00 89.81 99 LEU A N 1
ATOM 777 C CA . LEU A 1 99 ? 6.612 7.832 -8.874 1.00 89.81 99 LEU A CA 1
ATOM 778 C C . LEU A 1 99 ? 5.611 8.723 -8.136 1.00 89.81 99 LEU A C 1
ATOM 780 O O . LEU A 1 99 ? 5.424 8.561 -6.929 1.00 89.81 99 LEU A O 1
ATOM 784 N N . LEU A 1 100 ? 4.948 9.628 -8.857 1.00 93.00 100 LEU A N 1
ATOM 785 C CA . LEU A 1 100 ? 3.966 10.544 -8.282 1.00 93.00 100 LEU A CA 1
ATOM 786 C C . LEU A 1 100 ? 2.770 9.782 -7.704 1.00 93.00 100 LEU A C 1
ATOM 788 O O . LEU A 1 100 ? 2.405 9.979 -6.546 1.00 93.00 100 LEU A O 1
ATOM 792 N N . VAL A 1 101 ? 2.207 8.853 -8.476 1.00 93.69 101 VAL A N 1
ATOM 793 C CA . VAL A 1 101 ? 1.083 8.011 -8.049 1.00 93.69 101 VAL A CA 1
ATOM 794 C C . VAL A 1 101 ? 1.454 7.173 -6.830 1.00 93.69 101 VAL A C 1
ATOM 796 O O . VAL A 1 101 ? 0.681 7.099 -5.876 1.00 93.69 101 VAL A O 1
ATOM 799 N N . ARG A 1 102 ? 2.657 6.586 -6.807 1.00 91.31 102 ARG A N 1
ATOM 800 C CA . ARG A 1 10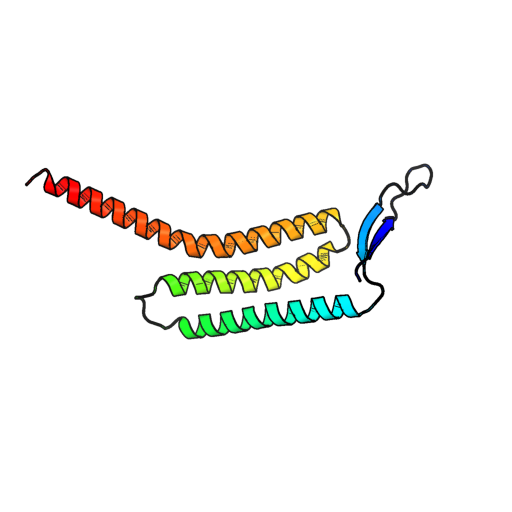2 ? 3.152 5.854 -5.633 1.00 91.31 102 ARG A CA 1
ATOM 801 C C . ARG A 1 102 ? 3.247 6.732 -4.391 1.00 91.31 102 ARG A C 1
ATOM 803 O O . ARG A 1 102 ? 2.824 6.298 -3.323 1.00 91.31 102 ARG A O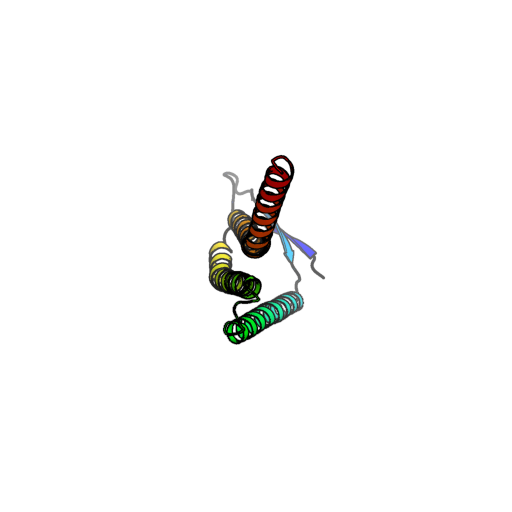 1
ATOM 810 N N . ALA A 1 103 ? 3.792 7.940 -4.515 1.00 94.25 103 ALA A N 1
ATOM 811 C CA . ALA A 1 103 ? 3.926 8.855 -3.387 1.00 94.25 103 ALA A CA 1
ATOM 812 C C . ALA A 1 103 ? 2.557 9.261 -2.819 1.00 94.25 103 ALA A C 1
ATOM 814 O O . ALA A 1 103 ? 2.377 9.253 -1.602 1.00 94.25 103 ALA A O 1
ATOM 815 N N . ILE A 1 104 ? 1.586 9.545 -3.692 1.00 94.00 104 ILE A N 1
ATOM 816 C CA . ILE A 1 104 ? 0.214 9.887 -3.294 1.00 94.00 104 ILE A CA 1
ATOM 817 C C . ILE A 1 104 ? -0.493 8.692 -2.646 1.00 94.00 104 ILE A C 1
ATOM 819 O O . ILE A 1 104 ? -1.143 8.851 -1.619 1.00 94.00 104 ILE A O 1
ATOM 823 N N . LEU A 1 105 ? -0.350 7.482 -3.192 1.00 93.25 105 LEU A N 1
ATOM 824 C CA . LEU A 1 105 ? -0.937 6.287 -2.580 1.00 93.25 105 LEU A CA 1
ATOM 825 C C . LEU A 1 105 ? -0.397 6.062 -1.164 1.00 93.25 105 LEU A C 1
ATOM 827 O O . LEU A 1 105 ? -1.173 5.840 -0.240 1.00 93.25 105 LEU A O 1
ATOM 831 N N . VAL A 1 106 ? 0.921 6.162 -0.970 1.00 92.88 106 VAL A N 1
ATOM 832 C CA . VAL A 1 106 ? 1.534 5.995 0.356 1.00 92.88 106 VAL A CA 1
ATOM 833 C C . VAL A 1 106 ? 1.088 7.096 1.318 1.00 92.88 106 VAL A C 1
ATOM 835 O O . VAL A 1 106 ? 0.783 6.804 2.474 1.00 92.88 106 VAL A O 1
ATOM 838 N N . SER A 1 107 ? 1.005 8.350 0.865 1.00 93.88 107 SER A N 1
ATOM 839 C CA . SER A 1 107 ? 0.553 9.447 1.725 1.00 93.88 107 SER A CA 1
ATOM 840 C C . SER A 1 107 ? -0.913 9.291 2.135 1.00 93.88 107 SER A C 1
ATOM 842 O O . SER A 1 107 ? -1.226 9.479 3.311 1.00 93.88 107 SER A O 1
ATOM 844 N N . LEU A 1 108 ? -1.790 8.869 1.217 1.00 92.56 108 LEU A N 1
ATOM 845 C CA . LEU A 1 108 ? -3.196 8.572 1.501 1.00 92.56 108 LEU A CA 1
ATOM 846 C C . LEU A 1 108 ? -3.346 7.404 2.478 1.00 92.56 108 LEU A C 1
ATOM 848 O O . LEU A 1 108 ? -4.135 7.505 3.413 1.00 92.56 108 LEU A O 1
ATOM 852 N N . LEU A 1 109 ? -2.564 6.333 2.316 1.00 91.69 109 LEU A N 1
ATOM 853 C CA . LEU A 1 109 ? -2.557 5.196 3.243 1.00 91.69 109 LEU A CA 1
ATOM 854 C C . LEU A 1 109 ? -2.170 5.638 4.661 1.00 91.69 109 LEU A C 1
ATOM 856 O O . LEU A 1 109 ? -2.862 5.309 5.623 1.00 91.69 109 LEU A O 1
ATOM 860 N N . CYS A 1 110 ? -1.100 6.424 4.802 1.00 92.06 110 CYS A N 1
ATOM 861 C CA . CYS A 1 110 ? -0.673 6.936 6.103 1.00 92.06 110 CYS A CA 1
ATOM 862 C C . CYS A 1 110 ? -1.717 7.880 6.715 1.00 92.06 110 CYS A C 1
ATOM 864 O O . CYS A 1 110 ? -2.078 7.731 7.884 1.00 92.06 110 CYS A O 1
ATOM 866 N N . ALA A 1 111 ? -2.226 8.835 5.933 1.00 90.88 111 ALA A N 1
ATOM 867 C CA . ALA A 1 111 ? -3.223 9.796 6.392 1.00 90.88 111 ALA A CA 1
ATOM 868 C C . ALA A 1 111 ? -4.542 9.113 6.789 1.00 90.88 111 ALA A C 1
ATOM 870 O O . ALA A 1 111 ? -5.132 9.465 7.810 1.00 90.88 111 ALA A O 1
ATOM 871 N N . GLY A 1 112 ? -4.966 8.103 6.026 1.00 89.12 112 GLY A N 1
ATOM 872 C CA . GLY A 1 112 ? -6.185 7.333 6.259 1.00 89.12 112 GLY A CA 1
ATOM 873 C C . GLY A 1 112 ? -6.146 6.447 7.501 1.00 89.12 112 GLY A C 1
ATOM 874 O O . GLY A 1 112 ? -7.199 6.129 8.036 1.00 89.12 112 GLY A O 1
ATOM 875 N N . ILE A 1 113 ? -4.963 6.088 8.008 1.00 89.62 113 ILE A N 1
ATOM 876 C CA . ILE A 1 113 ? -4.821 5.409 9.307 1.00 89.62 113 ILE A CA 1
ATOM 877 C C . ILE A 1 113 ? -4.722 6.437 10.439 1.00 89.62 113 ILE A C 1
ATOM 879 O O . ILE A 1 113 ? -5.388 6.311 11.465 1.00 89.62 113 ILE A O 1
ATOM 883 N N . LEU A 1 114 ? -3.886 7.465 10.263 1.00 89.62 114 LEU A N 1
ATOM 884 C CA . LEU A 1 114 ? -3.597 8.448 11.307 1.00 89.62 114 LEU A CA 1
ATOM 885 C C . LEU A 1 114 ? -4.835 9.268 11.678 1.00 89.62 114 LEU A C 1
ATOM 887 O O . LEU A 1 114 ? -5.124 9.427 12.861 1.00 89.62 114 LEU A O 1
ATOM 891 N N . MET A 1 115 ? -5.589 9.766 10.698 1.00 87.19 115 MET A N 1
ATOM 892 C CA . MET A 1 115 ? -6.747 10.619 10.970 1.00 87.19 115 MET A CA 1
ATOM 893 C C . MET A 1 115 ? -7.818 9.935 11.837 1.00 87.19 115 MET A C 1
ATOM 895 O O . MET A 1 115 ? -8.084 10.443 12.926 1.00 87.19 115 MET A O 1
ATOM 899 N N . PRO A 1 116 ? -8.405 8.787 11.452 1.00 84.94 116 PRO A N 1
ATOM 900 C CA . PRO A 1 116 ? -9.455 8.158 12.254 1.00 84.94 116 PRO A CA 1
ATOM 901 C C . PRO A 1 116 ? -8.980 7.684 13.634 1.00 84.94 116 PRO A C 1
ATOM 903 O O . PRO A 1 116 ? -9.803 7.597 14.537 1.00 84.94 116 PRO A O 1
ATOM 906 N N . ILE A 1 117 ? -7.682 7.423 13.835 1.00 86.38 117 ILE A N 1
ATOM 907 C CA . ILE A 1 117 ? -7.137 7.051 15.152 1.00 86.38 117 ILE A CA 1
ATOM 908 C C . ILE A 1 117 ? -6.928 8.281 16.048 1.00 86.38 117 ILE A C 1
ATOM 910 O O . ILE A 1 117 ? -7.222 8.240 17.242 1.00 86.38 117 ILE A O 1
ATOM 914 N N . PHE A 1 118 ? -6.402 9.380 15.501 1.00 86.38 118 PHE A N 1
ATOM 915 C CA . PHE A 1 118 ? -6.057 10.565 16.294 1.00 86.38 118 PHE A CA 1
ATOM 916 C C . PHE A 1 118 ? -7.240 11.510 16.534 1.00 86.38 118 PHE A C 1
ATOM 918 O O . PHE A 1 118 ? -7.282 12.156 17.579 1.00 86.38 118 PHE A O 1
ATOM 925 N N . ILE A 1 119 ? -8.203 11.591 15.611 1.00 85.94 119 ILE A N 1
ATOM 926 C CA . ILE A 1 119 ? -9.383 12.462 15.743 1.00 85.94 119 ILE A CA 1
ATOM 927 C C . ILE A 1 119 ? -10.179 12.199 17.036 1.00 85.94 119 ILE A C 1
ATOM 929 O O . ILE A 1 119 ? -10.322 13.150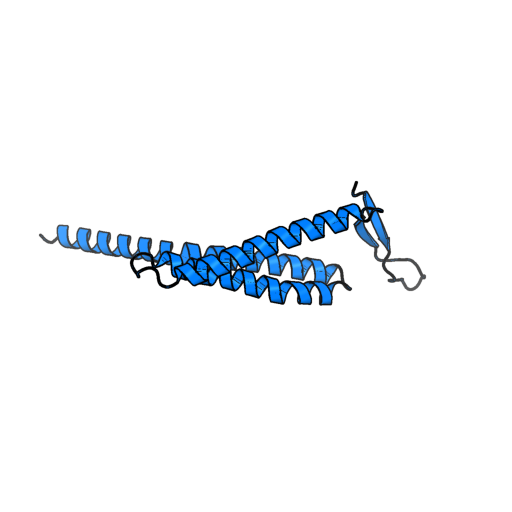 17.810 1.00 85.94 119 ILE A O 1
ATOM 933 N N . PRO A 1 120 ? -10.646 10.970 17.343 1.00 83.31 120 PRO A N 1
ATOM 934 C CA . PRO A 1 120 ? -11.459 10.733 18.542 1.00 83.31 120 PRO A CA 1
ATOM 935 C C . PRO A 1 120 ? -10.690 11.064 19.829 1.00 83.31 120 PRO A C 1
ATOM 937 O O . PRO A 1 120 ? -11.226 11.701 20.734 1.00 83.31 120 PRO A O 1
ATOM 940 N N . LYS A 1 121 ? -9.386 10.764 19.859 1.00 82.62 121 LYS A N 1
ATOM 941 C CA . LYS A 1 121 ? -8.498 11.103 20.980 1.00 82.62 121 LYS A CA 1
ATOM 942 C C . LYS A 1 121 ? -8.379 12.604 21.221 1.00 82.62 121 LYS A C 1
ATOM 944 O O . LYS A 1 121 ? -8.346 13.055 22.363 1.00 82.62 121 LYS A O 1
ATOM 949 N N . LEU A 1 122 ? -8.301 13.399 20.156 1.00 84.69 122 LEU A N 1
ATOM 950 C CA . LEU A 1 122 ? -8.232 14.854 20.286 1.00 84.69 122 LEU A CA 1
ATOM 951 C C . LEU A 1 122 ? -9.560 15.450 20.759 1.00 84.69 122 LEU A C 1
ATOM 953 O O . LEU A 1 122 ? -9.551 16.456 21.470 1.00 84.69 122 LEU A O 1
ATOM 957 N N . GLU A 1 123 ? -10.691 14.860 20.377 1.00 82.88 123 GLU A N 1
ATOM 958 C CA . GLU A 1 123 ? -12.006 15.307 20.839 1.00 82.88 123 GLU A CA 1
ATOM 959 C C . GLU A 1 123 ? -12.214 15.052 22.333 1.00 82.88 123 GLU A C 1
ATOM 961 O O . GLU A 1 123 ? -12.704 15.940 23.032 1.00 82.88 123 GLU A O 1
ATOM 966 N N . GLU A 1 124 ? -11.791 13.896 22.841 1.00 82.12 124 GLU A N 1
ATOM 967 C CA . GLU A 1 124 ? -11.848 13.576 24.273 1.00 82.12 124 GLU A CA 1
ATOM 968 C C . GLU A 1 124 ? -10.994 14.547 25.097 1.00 82.12 124 GLU A C 1
ATOM 970 O O . GLU A 1 124 ? -11.496 15.194 26.016 1.00 82.12 124 GLU A O 1
ATOM 975 N N . VAL A 1 125 ? -9.751 14.797 24.670 1.00 83.75 125 VAL A N 1
ATOM 976 C CA . VAL A 1 125 ? -8.863 15.767 25.333 1.00 83.75 125 VAL A CA 1
ATOM 977 C C . VAL A 1 125 ? -9.459 17.182 25.347 1.00 83.75 125 VAL A C 1
ATOM 979 O O . VAL A 1 125 ? -9.272 17.930 26.310 1.00 83.75 125 VAL A O 1
ATOM 982 N N . LYS A 1 126 ? -10.180 17.589 24.294 1.00 83.50 126 LYS A N 1
ATOM 983 C CA . LYS A 1 126 ? -10.867 18.892 24.264 1.00 83.50 126 LYS A CA 1
ATOM 984 C C . LYS A 1 126 ? -12.037 18.944 25.254 1.00 83.50 126 LYS A C 1
ATOM 986 O O . LYS A 1 126 ? -12.187 19.960 25.936 1.00 83.50 126 LYS A O 1
ATOM 991 N N . LYS A 1 127 ? -12.838 17.876 25.356 1.00 80.56 127 LYS A N 1
ATOM 992 C CA . LYS A 1 127 ? -13.971 17.779 26.298 1.00 80.56 127 LYS A CA 1
ATOM 993 C C . LYS A 1 127 ? -13.505 17.791 27.754 1.00 80.56 127 LYS A C 1
ATOM 995 O O . LYS A 1 127 ? -14.106 18.484 28.578 1.00 80.56 127 LYS A O 1
ATOM 1000 N N . ASP A 1 128 ? -12.399 17.117 28.052 1.00 80.38 128 ASP A N 1
ATOM 1001 C CA . ASP A 1 128 ? -11.807 17.094 29.391 1.00 80.38 128 ASP A CA 1
ATOM 1002 C C . ASP A 1 128 ? -11.335 18.483 29.817 1.00 80.38 128 ASP A C 1
ATOM 1004 O O . ASP A 1 128 ? -11.664 18.953 30.907 1.00 80.38 128 ASP A O 1
ATOM 1008 N N . LYS A 1 129 ? -10.637 19.199 28.927 1.00 80.19 129 LYS A N 1
ATOM 1009 C CA . LYS A 1 129 ? -10.204 20.578 29.194 1.00 80.19 129 LYS A CA 1
ATOM 1010 C C . LYS A 1 129 ? -11.388 21.513 29.428 1.00 80.19 129 LYS A C 1
ATOM 1012 O O . LYS A 1 129 ? -11.365 22.268 30.394 1.00 80.19 129 LYS A O 1
ATOM 1017 N N . ALA A 1 130 ? -12.434 21.434 28.603 1.00 78.75 130 ALA A N 1
ATOM 1018 C CA . ALA A 1 130 ? -13.634 22.255 28.772 1.00 78.75 130 ALA A CA 1
ATOM 1019 C C . ALA A 1 130 ? -14.336 21.988 30.118 1.00 78.75 130 ALA A C 1
ATOM 1021 O O . ALA A 1 130 ? -14.769 22.923 30.793 1.00 78.75 130 ALA A O 1
ATOM 1022 N N . THR A 1 131 ? -14.384 20.725 30.546 1.00 79.06 131 THR A N 1
ATOM 1023 C CA . THR A 1 131 ? -14.989 20.318 31.823 1.00 79.06 131 THR A CA 1
ATOM 1024 C C . THR A 1 131 ? -14.154 20.772 33.025 1.00 79.06 131 THR A C 1
ATOM 1026 O O . THR A 1 131 ? -14.705 21.247 34.020 1.00 79.06 131 THR A O 1
ATOM 1029 N N . LEU A 1 132 ? -12.823 20.688 32.935 1.00 78.38 132 LEU A N 1
ATOM 1030 C CA . LEU A 1 132 ? -11.904 21.197 33.957 1.00 78.38 132 LEU A CA 1
ATOM 1031 C C . LEU A 1 132 ? -11.990 22.723 34.088 1.00 78.38 132 LEU A C 1
ATOM 1033 O O . LEU A 1 132 ? -12.031 23.235 35.206 1.00 78.38 132 LEU A O 1
ATOM 1037 N N . THR A 1 133 ? -12.091 23.453 32.975 1.00 80.25 133 THR A N 1
ATOM 1038 C CA . THR A 1 133 ? -12.308 24.907 32.991 1.00 80.25 133 THR A CA 1
ATOM 1039 C C . THR A 1 133 ? -13.661 25.272 33.611 1.00 80.25 133 THR A C 1
ATOM 1041 O O . THR A 1 133 ? -13.723 26.191 34.425 1.00 80.25 133 THR A O 1
ATOM 1044 N N . ALA A 1 134 ? -14.733 24.529 33.309 1.00 73.25 134 ALA A N 1
ATOM 1045 C CA . ALA A 1 134 ? -16.048 24.750 33.915 1.00 73.25 134 ALA A CA 1
ATOM 1046 C C . ALA A 1 134 ? -16.061 24.473 35.433 1.00 73.25 134 ALA A C 1
ATOM 1048 O O . ALA A 1 134 ? -16.622 25.259 36.196 1.00 73.25 134 ALA A O 1
ATOM 1049 N N . ARG A 1 135 ? -15.397 23.401 35.896 1.00 72.81 135 ARG A N 1
ATOM 1050 C CA . ARG A 1 135 ? -15.249 23.102 37.337 1.00 72.81 135 ARG A CA 1
ATOM 1051 C C . ARG A 1 135 ? -14.372 24.128 38.057 1.00 72.81 135 ARG A C 1
ATOM 1053 O O . ARG A 1 135 ? -14.713 24.525 39.166 1.00 72.81 135 ARG A O 1
ATOM 1060 N N . GLY A 1 136 ? -13.288 24.584 37.429 1.00 68.44 136 GLY A N 1
ATOM 1061 C CA . GLY A 1 136 ? -12.430 25.642 37.969 1.00 68.44 136 GLY A CA 1
ATOM 1062 C C . GLY A 1 136 ? -13.147 26.989 38.083 1.00 68.44 136 GLY A C 1
ATOM 1063 O O . GLY A 1 136 ? -12.944 27.703 39.056 1.00 68.44 136 GLY A O 1
ATOM 1064 N N . SER A 1 137 ? -14.038 27.309 37.139 1.00 60.59 137 SER A N 1
ATOM 1065 C CA . SER A 1 137 ? -14.873 28.509 37.216 1.00 60.59 137 SER A CA 1
ATOM 1066 C C . SER A 1 137 ? -15.903 28.414 38.347 1.00 60.59 137 SER A C 1
ATOM 1068 O O . SER A 1 137 ? -16.018 29.353 39.123 1.00 60.59 137 SER A O 1
ATOM 1070 N N . MET A 1 138 ? -16.583 27.275 38.525 1.00 57.78 138 MET A N 1
ATOM 1071 C CA . MET A 1 138 ? -17.539 27.080 39.629 1.00 57.78 138 MET A CA 1
ATOM 1072 C C . MET A 1 138 ? -16.895 27.157 41.023 1.00 57.78 138 MET A C 1
ATOM 1074 O O . MET A 1 138 ? -17.517 27.675 41.941 1.00 57.78 138 MET A O 1
ATOM 1078 N N . ALA A 1 139 ? -15.651 26.697 41.182 1.00 58.06 139 ALA A N 1
ATOM 1079 C CA . ALA A 1 139 ? -14.927 26.759 42.455 1.00 58.06 139 ALA A CA 1
ATOM 1080 C C . ALA A 1 139 ? -14.508 28.183 42.881 1.00 58.06 139 ALA A C 1
ATOM 1082 O O . ALA A 1 139 ? -14.102 28.370 44.020 1.00 58.06 139 ALA A O 1
ATOM 1083 N N . ILE A 1 140 ? -14.583 29.174 41.985 1.00 58.16 140 ILE A N 1
ATOM 1084 C CA . ILE A 1 140 ? -14.277 30.587 42.282 1.00 58.16 140 ILE A CA 1
ATOM 1085 C C . ILE A 1 140 ? -15.531 31.351 42.759 1.00 58.16 140 ILE A C 1
ATOM 1087 O O . ILE A 1 140 ? -15.408 32.418 43.354 1.00 58.16 140 ILE A O 1
ATOM 1091 N N . TRP A 1 141 ? -16.734 30.815 42.520 1.00 49.19 141 TRP A N 1
ATOM 1092 C CA . TRP A 1 141 ? -18.018 31.449 42.866 1.00 49.19 141 TRP A CA 1
ATOM 1093 C C . TRP A 1 141 ? -18.728 30.815 44.080 1.00 49.19 141 TRP A C 1
ATOM 1095 O O . TRP A 1 141 ? -19.878 31.166 44.349 1.00 49.19 141 TRP A O 1
ATOM 1105 N N . VAL A 1 142 ? -18.068 29.900 44.800 1.00 47.47 142 VAL A N 1
ATOM 1106 C CA . VAL A 1 142 ? -18.519 29.310 46.080 1.00 47.47 142 VAL A CA 1
ATOM 1107 C C . VAL A 1 142 ? -17.593 29.783 47.188 1.00 47.47 142 VAL A C 1
ATOM 1109 O O . VAL A 1 142 ? -18.119 30.215 48.235 1.00 47.47 142 VAL A O 1
#

Organism: Trieres chinensis (NCBI:txid1514140)

Secondary structure (DSSP, 8-state):
--EEEEEE-S-B-TTS-B--EEEEEE-SSSHHHHHHHHHHHHHHHHHHHHHHHHHHGGGS-GGGHHHHHHHHHHHHHHHHHHHHHHHHHHTTT-HHHHHHHHHHHHHHHHHHHHHHHHHHHHHHHHHHHHHHHHHHHHTT--

Foldseek 3Di:
DFDWDKDFDPDADPVRDGPDIDIDRDDPDCVVVVVVVVVVVVVLVVLVVQLVVLVVCVPPDPVPVLSVLSNQLSVVLVVLVVVLVVVLVVCVVPPVVNVVSVVVSVVCNVCSNCCSNVVVVVVVVVVVVVVVVVVVVVVVVD

Sequence (142 aa):
PLRYKRVYLSSFDEFERQVESIGLCQGDSWVPRLFVALLAAIAVGSLVIANVQAYKGRNVDKDYSESHHIFIAVFFLLETMLIGLPVLIAVHGDPSAYLLVRAILVSLLCAGILMPIFIPKLEEVKKDKATLTARGSMAIWV

pLDDT: mean 83.8, std 9.75, range [47.47, 95.62]

Radius of gyration: 24.68 Å; chains: 1; bounding box: 43×46×80 Å